Protein AF-A0A3B0Z2R3-F1 (afdb_monomer)

Sequence (75 aa):
ADGNQITALDLELETKNLEGNINSFNLRQVREMAERKVINKVLQHTNGKISPAAELLGISRPTLYDLMQKLNINI

Foldseek 3Di:
DDDDDDDCVNVVPPPPCLVPPPPPPDVVVVVLSVLVVLLVVLCVVVVNDQVVSCVVVVHDSVVSVVSCVVSVPDD

Mean predicted aligned error: 10.88 Å

Nearest PDB structures (foldseek):
  1etw-assembly1_A  TM=8.140E-01  e=3.826E-02  Escherichia coli
  1fip-assembly1_B  TM=6.978E-01  e=2.502E-02  Escherichia coli
  6p0u-assembly1_B  TM=7.001E-01  e=3.002E-02  Escherichia coli K-12
  1ety-assembly1_B  TM=8.098E-01  e=7.016E-02  Escherichia coli
  1eto-assembly1_A  TM=6.556E-01  e=5.849E-02  Escherichia coli

Solvent-accessible surface area (backbone atoms only — not comparable to full-atom values): 4722 Å² total; per-residue (Å²): 134,88,76,82,78,83,49,62,76,78,69,70,49,74,78,69,59,79,68,60,75,81,77,58,93,44,67,67,59,53,49,53,52,52,52,51,52,53,53,52,53,39,27,62,74,46,72,61,37,57,70,65,27,17,57,77,70,74,49,52,5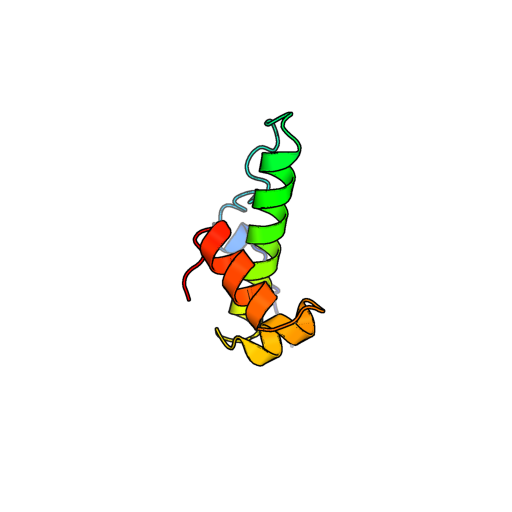8,70,57,47,52,51,50,28,62,76,68,71,58,83,128

Organism: NCBI:txid652676

InterPro domains:
  IPR002197 DNA binding HTH domain, Fis-type [PF02954] (31-70)
  IPR002197 DNA binding HTH domain, Fis-type [PR01590] (37-54)
  IPR002197 DNA binding HTH domain, Fis-type [PR01590] (54-74)
  IPR009057 Homedomain-like superfamily [SSF46689] (23-73)

Structure (mmCIF, N/CA/C/O backbone):
data_AF-A0A3B0Z2R3-F1
#
_entry.id   AF-A0A3B0Z2R3-F1
#
loop_
_atom_site.group_PDB
_atom_site.id
_atom_site.type_symbol
_atom_site.label_atom_id
_atom_site.label_alt_id
_atom_site.label_comp_id
_atom_site.label_asym_id
_atom_site.label_entity_id
_atom_site.label_seq_id
_atom_site.pdbx_PDB_ins_code
_atom_site.Cartn_x
_atom_site.Cartn_y
_atom_site.Cartn_z
_atom_site.occupancy
_atom_site.B_iso_or_equiv
_atom_site.auth_seq_id
_atom_site.auth_comp_id
_atom_site.auth_asym_id
_atom_site.auth_atom_id
_atom_site.pdbx_PDB_model_num
ATOM 1 N N . ALA A 1 1 ? -2.674 -39.526 1.838 1.00 37.16 1 ALA A N 1
ATOM 2 C CA . ALA A 1 1 ? -2.160 -39.050 3.133 1.00 37.16 1 ALA A CA 1
ATOM 3 C C . ALA A 1 1 ? -2.982 -37.827 3.498 1.00 37.16 1 ALA A C 1
ATOM 5 O O . ALA A 1 1 ? -2.935 -36.858 2.752 1.00 37.16 1 ALA A O 1
ATOM 6 N N . ASP A 1 2 ? -3.818 -37.937 4.528 1.00 46.69 2 ASP A N 1
ATOM 7 C CA . ASP A 1 2 ? -4.729 -36.873 4.958 1.00 46.69 2 ASP A CA 1
ATOM 8 C C . ASP A 1 2 ? -3.948 -35.932 5.884 1.00 46.69 2 ASP A C 1
ATOM 10 O O . ASP A 1 2 ? -3.502 -36.326 6.963 1.00 46.69 2 ASP A O 1
ATOM 14 N N . GLY A 1 3 ? -3.610 -34.750 5.374 1.00 52.06 3 GLY A N 1
ATOM 15 C CA . GLY A 1 3 ? -2.762 -33.788 6.068 1.00 52.06 3 GLY A CA 1
ATOM 16 C C . GLY A 1 3 ? -3.577 -33.023 7.098 1.00 52.06 3 GLY A C 1
ATOM 17 O O . GLY A 1 3 ? -4.348 -32.143 6.727 1.00 52.06 3 GLY A O 1
ATOM 18 N N . ASN A 1 4 ? -3.379 -33.354 8.373 1.00 62.75 4 ASN A N 1
ATOM 19 C CA . ASN A 1 4 ? -3.969 -32.677 9.524 1.00 62.75 4 ASN A CA 1
ATOM 20 C C . ASN A 1 4 ? -3.702 -31.162 9.442 1.00 62.75 4 ASN A C 1
ATOM 22 O O . ASN A 1 4 ? -2.579 -30.706 9.670 1.00 62.75 4 ASN A O 1
ATOM 26 N N . GLN A 1 5 ? -4.715 -30.387 9.050 1.00 66.88 5 GLN A N 1
ATOM 27 C CA . GLN A 1 5 ? -4.585 -28.942 8.895 1.00 66.88 5 GLN A CA 1
ATOM 28 C C . GLN A 1 5 ? -4.495 -28.301 10.279 1.00 66.88 5 GLN A C 1
ATOM 30 O O . GLN A 1 5 ? -5.471 -28.265 11.024 1.00 66.88 5 GLN A O 1
ATOM 35 N N . ILE A 1 6 ? -3.310 -27.801 10.620 1.00 67.81 6 ILE A N 1
ATOM 36 C CA . ILE A 1 6 ? -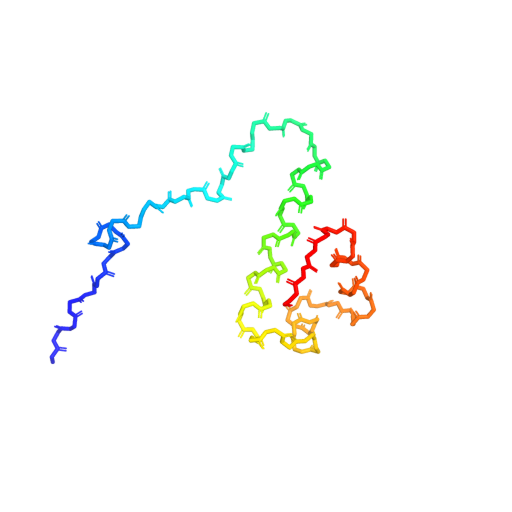3.081 -27.083 11.870 1.00 67.81 6 ILE A CA 1
ATOM 37 C C . ILE A 1 6 ? -3.826 -25.744 11.810 1.00 67.81 6 ILE A C 1
ATOM 39 O O . ILE A 1 6 ? -3.525 -24.878 10.987 1.00 67.81 6 ILE A O 1
ATOM 43 N N . THR A 1 7 ? -4.838 -25.590 12.661 1.00 63.91 7 THR A N 1
ATOM 44 C CA . THR A 1 7 ? -5.623 -24.356 12.794 1.00 63.91 7 THR A CA 1
ATOM 45 C C . THR A 1 7 ? -4.891 -23.330 13.655 1.00 63.91 7 THR A C 1
ATOM 47 O O . THR A 1 7 ? -4.160 -23.707 14.560 1.00 63.91 7 THR A O 1
ATOM 50 N N . ALA A 1 8 ? -5.135 -22.030 13.451 1.00 61.69 8 ALA A N 1
ATOM 51 C CA . ALA A 1 8 ? -4.512 -20.958 14.247 1.00 61.69 8 ALA A CA 1
ATOM 52 C C . ALA A 1 8 ? -4.680 -21.130 15.774 1.00 61.69 8 ALA A C 1
ATOM 54 O O . ALA A 1 8 ? -3.828 -20.688 16.536 1.00 61.69 8 ALA A O 1
ATOM 55 N N . LEU A 1 9 ? -5.747 -21.818 16.196 1.00 60.22 9 LEU A N 1
ATOM 56 C CA . LEU A 1 9 ? -6.031 -22.157 17.589 1.00 60.22 9 LEU A CA 1
ATOM 57 C C . LEU A 1 9 ? -5.048 -23.183 18.191 1.00 60.22 9 LEU A C 1
ATOM 59 O O . LEU A 1 9 ? -4.797 -23.142 19.387 1.00 60.22 9 LEU A O 1
ATOM 63 N N . ASP A 1 10 ? -4.490 -24.080 17.370 1.00 66.94 10 ASP A N 1
ATOM 64 C CA . ASP A 1 10 ? -3.505 -25.100 17.780 1.00 66.94 10 ASP A CA 1
ATOM 65 C C . ASP A 1 10 ? -2.144 -24.473 18.108 1.00 66.94 10 ASP A C 1
ATOM 67 O O . ASP A 1 10 ? -1.404 -24.961 18.953 1.00 66.94 10 ASP A O 1
ATOM 71 N N . LEU A 1 11 ? -1.839 -23.341 17.472 1.00 67.75 11 LEU A N 1
ATOM 72 C CA . LEU A 1 11 ? -0.547 -22.676 17.582 1.00 67.75 11 LEU A CA 1
ATOM 73 C C . LEU A 1 11 ? -0.463 -21.662 18.741 1.00 67.75 11 LEU A C 1
ATOM 75 O O . LEU A 1 11 ? 0.499 -20.895 18.778 1.00 67.75 11 LEU A O 1
ATOM 79 N N . GLU A 1 12 ? -1.487 -21.584 19.609 1.00 59.09 12 GLU A N 1
ATOM 80 C CA . GLU A 1 12 ? -1.682 -20.516 20.619 1.00 59.09 12 GLU A CA 1
ATOM 81 C C . GLU A 1 12 ? -1.406 -19.106 20.068 1.00 59.09 12 GLU A C 1
ATOM 83 O O . GLU A 1 12 ? -1.088 -18.159 20.792 1.00 59.09 12 GLU A O 1
ATOM 88 N N . LEU A 1 13 ? -1.549 -18.943 18.751 1.00 56.09 13 LEU A N 1
ATOM 89 C CA . LEU A 1 13 ? -1.514 -17.642 18.136 1.00 56.09 13 LEU A CA 1
ATOM 90 C C . LEU A 1 13 ? -2.815 -17.005 18.572 1.00 56.09 13 LEU A C 1
ATOM 92 O O . LEU A 1 13 ? -3.876 -17.334 18.036 1.00 56.09 13 LEU A O 1
ATOM 96 N N . GLU A 1 14 ? -2.732 -16.086 19.541 1.00 52.56 14 GLU A N 1
ATOM 97 C CA . GLU A 1 14 ? -3.747 -15.059 19.675 1.00 52.56 14 GLU A CA 1
ATOM 98 C C . GLU A 1 14 ? -4.026 -14.619 18.246 1.00 52.56 14 GLU A C 1
ATOM 100 O O . GLU A 1 14 ? -3.151 -14.066 17.562 1.00 52.56 14 GLU A O 1
ATOM 105 N N . THR A 1 15 ? -5.239 -14.897 17.768 1.00 53.19 15 THR A N 1
ATOM 106 C CA . THR A 1 15 ? -5.807 -14.133 16.682 1.00 53.19 15 THR A CA 1
ATOM 107 C C . THR A 1 15 ? -5.888 -12.748 17.289 1.00 53.19 15 THR A C 1
ATOM 109 O O . THR A 1 15 ? -6.919 -12.354 17.835 1.00 53.19 15 THR A O 1
ATOM 112 N N . LYS A 1 16 ? -4.760 -12.023 17.300 1.00 50.59 16 LYS A N 1
ATOM 113 C CA . LYS A 1 16 ? -4.751 -10.589 17.416 1.00 50.59 16 LYS A CA 1
ATOM 114 C C . LYS A 1 16 ? -5.676 -10.246 16.292 1.00 50.59 16 LYS A C 1
ATOM 116 O O . LYS A 1 16 ? -5.324 -10.346 15.116 1.00 50.59 16 LYS A O 1
ATOM 121 N N . ASN A 1 17 ? -6.905 -9.964 16.682 1.00 50.78 17 ASN A N 1
ATOM 122 C CA . ASN A 1 17 ? -7.839 -9.215 15.915 1.00 50.78 17 ASN A CA 1
ATOM 123 C C . ASN A 1 17 ? -7.065 -7.920 15.667 1.00 50.78 17 ASN A C 1
ATOM 125 O O . ASN A 1 17 ? -7.138 -6.952 16.409 1.00 50.78 17 ASN A O 1
ATOM 129 N N . LEU A 1 18 ? -6.235 -7.949 14.618 1.00 49.41 18 LEU A N 1
ATOM 130 C CA . LEU A 1 18 ? -5.657 -6.802 13.943 1.00 49.41 18 LEU A CA 1
ATOM 131 C C . LEU A 1 18 ? -6.801 -5.999 13.300 1.00 49.41 18 LEU A C 1
ATOM 133 O O . LEU A 1 18 ? -6.571 -5.046 12.567 1.00 49.41 18 LEU A O 1
ATOM 137 N N . GLU A 1 19 ? -8.050 -6.390 13.546 1.00 50.69 19 GLU A N 1
ATOM 138 C CA . GLU A 1 19 ? -9.174 -5.515 13.868 1.00 50.69 19 GLU A CA 1
ATOM 139 C C . GLU A 1 19 ? -8.909 -4.740 15.169 1.00 50.69 19 GLU A C 1
ATOM 141 O O . GLU A 1 19 ? -9.713 -4.769 16.100 1.00 50.69 19 GLU A O 1
ATOM 146 N N . GLY A 1 20 ? -7.753 -4.067 15.250 1.00 48.78 20 GLY A N 1
ATOM 147 C CA . GLY A 1 20 ? -7.463 -3.141 16.332 1.00 48.78 20 GLY A CA 1
ATOM 148 C C . GLY A 1 20 ? -8.678 -2.246 16.467 1.00 48.78 20 GLY A C 1
ATOM 149 O O . GLY A 1 20 ? -8.984 -1.536 15.515 1.00 48.78 20 GLY A O 1
ATOM 150 N N . ASN A 1 21 ? -9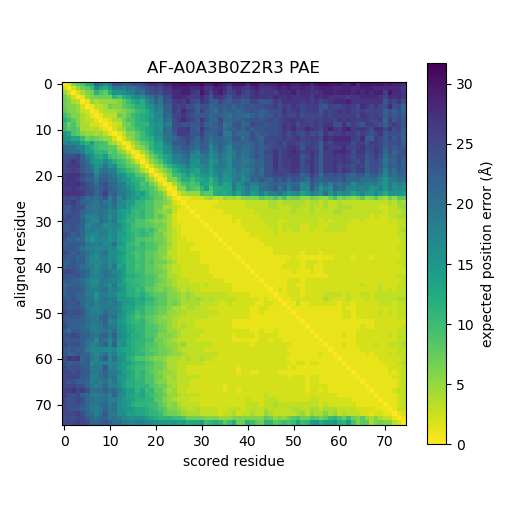.398 -2.430 17.577 1.00 49.34 21 ASN A N 1
ATOM 151 C CA . ASN A 1 21 ? -10.616 -1.746 17.983 1.00 49.34 21 ASN A CA 1
ATOM 152 C C . ASN A 1 21 ? -10.882 -0.527 17.089 1.00 49.34 21 ASN A C 1
ATOM 154 O O . ASN A 1 21 ? -10.378 0.563 17.372 1.00 49.34 21 ASN A O 1
ATOM 158 N N . ILE A 1 22 ? -11.662 -0.686 16.010 1.00 53.72 22 ILE A N 1
ATOM 159 C CA . ILE A 1 22 ? -12.178 0.466 15.260 1.00 53.72 22 ILE A CA 1
ATOM 160 C C . ILE A 1 22 ? -13.317 1.066 16.096 1.00 53.72 22 ILE A C 1
ATOM 162 O O . ILE A 1 22 ? -14.462 1.153 15.682 1.00 53.72 22 ILE A O 1
ATOM 166 N N . ASN A 1 23 ? -12.992 1.428 17.334 1.00 53.72 23 ASN A N 1
ATOM 167 C CA . ASN A 1 23 ? -13.794 2.266 18.210 1.00 53.72 23 ASN A CA 1
ATOM 168 C C . ASN A 1 23 ? -13.401 3.740 18.031 1.00 53.72 23 ASN A C 1
ATOM 170 O O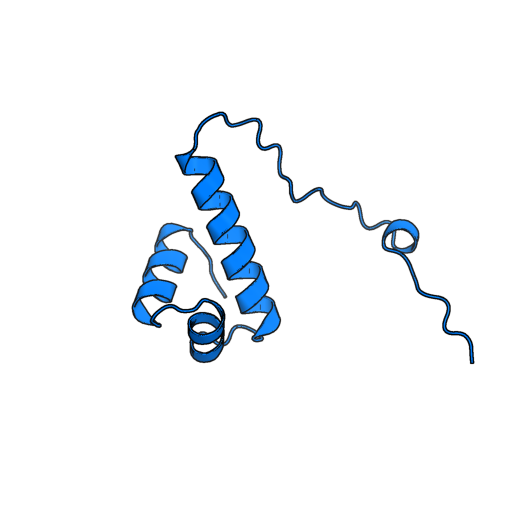 . ASN A 1 23 ? -13.893 4.618 18.736 1.00 53.72 23 ASN A O 1
ATOM 174 N N . SER A 1 24 ? -12.524 4.038 17.068 1.00 58.50 24 SER A N 1
ATOM 175 C CA . SER A 1 24 ? -12.320 5.389 16.579 1.00 58.50 24 SER A CA 1
ATOM 176 C C . SER A 1 24 ? -13.419 5.720 15.565 1.00 58.50 24 SER A C 1
ATOM 178 O O . SER A 1 24 ? -13.353 5.359 14.394 1.00 58.50 24 SER A O 1
ATOM 180 N N . PHE A 1 25 ? -14.409 6.514 15.983 1.00 70.50 25 PHE A N 1
ATOM 181 C CA . PHE A 1 25 ? -15.400 7.148 15.090 1.00 70.50 25 PHE A CA 1
ATOM 182 C C . PHE A 1 25 ? -14.772 8.146 14.086 1.00 70.50 25 PHE A C 1
ATOM 184 O O . PHE A 1 25 ? -15.467 8.901 13.409 1.00 70.50 25 PHE A O 1
ATOM 191 N N . ASN A 1 26 ? -13.441 8.188 13.991 1.00 84.31 26 ASN A N 1
ATOM 192 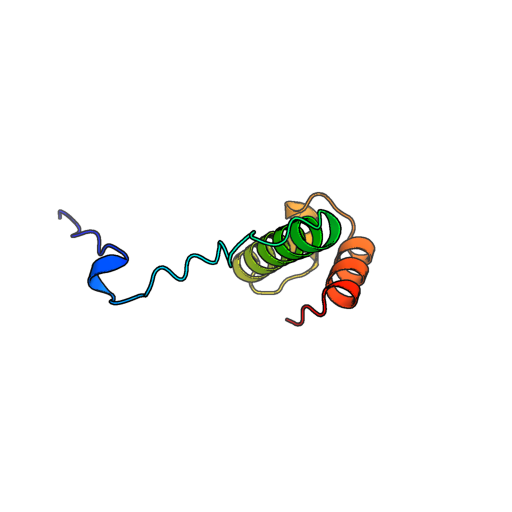C CA . ASN A 1 26 ? -12.692 9.115 13.167 1.00 84.31 26 ASN A CA 1
ATOM 193 C C . ASN A 1 26 ? -12.272 8.448 11.850 1.00 84.31 26 ASN A C 1
ATOM 195 O O . ASN A 1 26 ? -11.290 7.708 11.798 1.00 84.31 26 ASN A O 1
ATOM 199 N N . LEU A 1 27 ? -12.988 8.762 10.766 1.00 86.38 27 LEU A N 1
ATOM 200 C CA . LEU A 1 27 ? -12.763 8.186 9.431 1.00 86.38 27 LEU A CA 1
ATOM 201 C C . LEU A 1 27 ? -11.323 8.311 8.925 1.00 86.38 27 LEU A C 1
ATOM 203 O O . LEU A 1 27 ? -10.860 7.446 8.183 1.00 86.38 27 LEU A O 1
ATOM 207 N N . ARG A 1 28 ? -10.608 9.374 9.310 1.00 86.62 28 ARG A N 1
ATOM 208 C CA . ARG A 1 28 ? -9.210 9.554 8.917 1.00 86.62 28 ARG A CA 1
ATOM 209 C C . ARG A 1 28 ? -8.340 8.431 9.491 1.00 86.62 28 ARG A C 1
ATOM 211 O O . ARG A 1 28 ? -7.627 7.792 8.726 1.00 86.62 28 ARG A O 1
ATOM 218 N N . GLN A 1 29 ? -8.470 8.133 10.783 1.00 85.25 29 GLN A N 1
ATOM 219 C CA . GLN A 1 29 ? -7.713 7.046 11.411 1.00 85.25 29 GLN A CA 1
ATOM 220 C C . GLN A 1 29 ? -8.071 5.679 10.823 1.00 85.25 29 GLN A C 1
ATOM 222 O O . GLN A 1 29 ? -7.178 4.888 10.531 1.00 85.25 29 GLN A O 1
ATOM 227 N N . VAL A 1 30 ? -9.363 5.421 10.589 1.00 86.81 30 VAL A N 1
ATOM 228 C CA . VAL A 1 30 ? -9.828 4.157 9.991 1.00 86.81 30 VAL A CA 1
ATOM 229 C C . VAL A 1 30 ? -9.180 3.920 8.627 1.00 86.81 30 VAL A C 1
ATOM 231 O O . VAL A 1 30 ? -8.682 2.828 8.352 1.00 86.81 30 VAL A O 1
ATOM 234 N N . ARG A 1 31 ? -9.139 4.958 7.784 1.00 89.69 31 ARG A N 1
ATOM 235 C CA . ARG A 1 31 ? -8.485 4.891 6.474 1.00 89.69 31 ARG A CA 1
ATOM 236 C C . ARG A 1 31 ? -6.985 4.649 6.595 1.00 89.69 31 ARG A C 1
ATOM 238 O O . ARG A 1 31 ? -6.484 3.730 5.959 1.00 89.69 31 ARG A O 1
ATOM 245 N N . GLU A 1 32 ? -6.295 5.395 7.457 1.00 90.56 32 GLU A N 1
ATOM 246 C CA . GLU A 1 32 ? -4.849 5.233 7.666 1.00 90.56 32 GLU A CA 1
ATOM 247 C C . GLU A 1 32 ? -4.496 3.808 8.136 1.00 90.56 32 GLU A C 1
ATOM 249 O O . GLU A 1 32 ? -3.539 3.207 7.644 1.00 90.56 32 GLU A O 1
ATOM 254 N N . MET A 1 33 ? -5.300 3.221 9.028 1.00 87.19 33 MET A N 1
ATOM 255 C CA . MET A 1 33 ? -5.121 1.837 9.485 1.00 87.19 33 MET A CA 1
ATOM 256 C C . MET A 1 33 ? -5.357 0.820 8.364 1.00 87.19 33 MET A C 1
ATOM 258 O O . MET A 1 33 ? -4.577 -0.125 8.217 1.00 87.19 33 MET A O 1
ATOM 262 N N . ALA A 1 34 ? -6.409 1.007 7.563 1.00 89.44 34 ALA A N 1
ATOM 263 C CA . ALA A 1 34 ? -6.716 0.133 6.436 1.00 89.44 34 ALA A CA 1
ATOM 264 C C . ALA A 1 34 ? -5.611 0.178 5.367 1.00 89.44 34 ALA A C 1
ATOM 266 O O . ALA A 1 34 ? -5.130 -0.872 4.936 1.00 89.44 34 ALA A O 1
ATOM 267 N N . GLU A 1 35 ? -5.153 1.379 5.005 1.00 93.31 35 GLU A N 1
ATOM 268 C CA . GLU A 1 35 ? -4.042 1.590 4.072 1.00 93.31 35 GLU A CA 1
ATOM 269 C C . GLU A 1 35 ? -2.766 0.917 4.595 1.00 93.31 35 GLU A C 1
ATOM 271 O O . GLU A 1 35 ? -2.152 0.113 3.890 1.00 93.31 35 GLU A O 1
ATOM 276 N N . ARG A 1 36 ? -2.414 1.138 5.870 1.00 94.00 36 ARG A N 1
ATOM 277 C CA . ARG A 1 36 ? -1.239 0.514 6.494 1.00 94.00 36 ARG A CA 1
ATOM 278 C C . ARG A 1 36 ? -1.317 -1.010 6.477 1.00 94.00 36 ARG A C 1
ATOM 280 O O . ARG A 1 36 ? -0.315 -1.664 6.183 1.00 94.00 36 ARG A O 1
ATOM 287 N N . LYS A 1 37 ? -2.485 -1.585 6.771 1.00 91.75 37 LYS A N 1
ATOM 288 C CA . LYS A 1 37 ? -2.701 -3.039 6.781 1.00 91.75 37 LYS A CA 1
ATOM 289 C C . LYS A 1 37 ? -2.486 -3.650 5.398 1.00 91.75 37 LYS A C 1
ATOM 291 O O . LYS A 1 37 ? -1.784 -4.652 5.277 1.00 91.75 37 LYS A O 1
ATOM 296 N N . VAL A 1 38 ? -3.062 -3.044 4.361 1.00 95.44 38 VAL A N 1
ATOM 297 C CA . VAL A 1 38 ? -2.947 -3.546 2.987 1.00 95.44 38 VAL A CA 1
ATOM 298 C C . VAL A 1 38 ? -1.515 -3.405 2.471 1.00 95.44 38 VAL A C 1
ATOM 300 O O . VAL A 1 38 ? -0.973 -4.378 1.949 1.00 95.44 38 VAL A O 1
ATOM 303 N N . ILE A 1 39 ? -0.863 -2.259 2.692 1.00 94.88 39 ILE A N 1
ATOM 304 C CA . ILE A 1 39 ? 0.528 -2.036 2.264 1.00 94.88 39 ILE A CA 1
ATOM 305 C C . ILE A 1 39 ? 1.471 -3.056 2.915 1.00 94.88 39 ILE A C 1
ATOM 307 O O . ILE A 1 39 ? 2.253 -3.692 2.213 1.00 94.88 39 ILE A O 1
ATOM 311 N N . ASN A 1 40 ? 1.363 -3.282 4.230 1.00 94.00 40 ASN A N 1
ATOM 312 C CA . ASN A 1 40 ? 2.195 -4.277 4.918 1.00 94.00 40 ASN A CA 1
ATOM 313 C C . ASN A 1 40 ? 1.960 -5.693 4.385 1.00 94.00 40 ASN A C 1
ATOM 315 O O . ASN A 1 40 ? 2.916 -6.423 4.136 1.00 94.00 40 ASN A O 1
ATOM 319 N N . LYS A 1 41 ? 0.697 -6.073 4.162 1.00 93.94 41 LYS A N 1
ATOM 320 C CA . LYS A 1 41 ? 0.353 -7.390 3.618 1.00 93.94 41 LYS A CA 1
ATOM 321 C C . LYS A 1 41 ? 0.970 -7.608 2.236 1.00 93.94 41 LYS A C 1
ATOM 323 O O . LYS A 1 41 ? 1.515 -8.677 1.972 1.00 93.94 41 LYS A O 1
ATOM 328 N N . VAL A 1 42 ? 0.902 -6.603 1.363 1.00 95.94 42 VAL A N 1
ATOM 329 C CA . VAL A 1 42 ? 1.481 -6.699 0.019 1.00 95.94 42 VAL A CA 1
ATOM 330 C C . VAL A 1 42 ? 3.007 -6.724 0.080 1.00 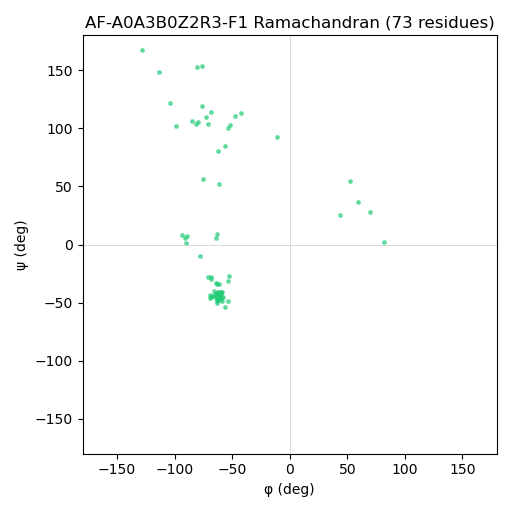95.94 42 VAL A C 1
ATOM 332 O O . VAL A 1 42 ? 3.607 -7.566 -0.577 1.00 95.94 42 VAL A O 1
ATOM 335 N N . LEU A 1 43 ? 3.643 -5.884 0.901 1.00 94.12 43 LEU A N 1
ATOM 336 C CA . LEU A 1 43 ? 5.102 -5.896 1.063 1.00 94.12 43 LEU A CA 1
ATOM 337 C C . LEU A 1 43 ? 5.614 -7.247 1.574 1.00 94.12 43 LEU A C 1
ATOM 339 O O . LEU A 1 43 ? 6.615 -7.747 1.068 1.00 94.12 43 LEU A O 1
ATOM 343 N N . GLN A 1 44 ? 4.917 -7.876 2.523 1.00 93.19 44 GLN A N 1
ATOM 344 C CA . GLN A 1 44 ? 5.248 -9.231 2.972 1.00 93.19 44 GLN A CA 1
ATOM 345 C C . GLN A 1 44 ? 5.097 -10.249 1.837 1.00 93.19 44 GLN A C 1
ATOM 347 O O . GLN A 1 44 ? 5.988 -11.067 1.622 1.00 93.19 44 GLN A O 1
ATOM 352 N N . HIS A 1 45 ? 4.011 -10.162 1.063 1.00 93.38 45 HIS A N 1
ATOM 353 C CA . HIS A 1 45 ? 3.765 -11.051 -0.073 1.00 93.38 45 HIS A CA 1
ATOM 354 C C . HIS A 1 45 ? 4.817 -10.909 -1.185 1.00 93.38 45 HIS A C 1
ATOM 356 O O . HIS A 1 45 ? 5.184 -11.893 -1.821 1.00 93.38 45 HIS A O 1
ATOM 362 N N . THR A 1 46 ? 5.343 -9.702 -1.402 1.00 94.75 46 THR A N 1
ATOM 363 C CA . THR A 1 46 ? 6.383 -9.436 -2.407 1.00 94.75 46 THR A CA 1
ATOM 364 C C . THR A 1 46 ? 7.803 -9.504 -1.856 1.00 94.75 46 THR A C 1
ATOM 366 O O . THR A 1 46 ? 8.755 -9.174 -2.572 1.00 94.75 46 THR A O 1
ATOM 369 N N . ASN A 1 47 ? 7.973 -9.944 -0.607 1.00 93.06 47 ASN A N 1
ATOM 370 C CA . ASN A 1 47 ? 9.272 -10.074 0.048 1.00 93.06 47 ASN A CA 1
ATOM 371 C C . ASN A 1 47 ? 10.040 -8.735 0.135 1.00 93.06 47 ASN A C 1
ATOM 373 O O . ASN A 1 47 ? 11.253 -8.688 -0.068 1.00 93.06 47 ASN A O 1
ATOM 377 N N . GLY A 1 48 ? 9.316 -7.635 0.362 1.00 92.00 48 GLY A N 1
ATOM 378 C CA . GLY A 1 48 ? 9.847 -6.274 0.473 1.00 92.00 48 GLY A CA 1
ATOM 379 C C . GLY A 1 48 ? 10.104 -5.570 -0.864 1.00 92.00 48 GLY A C 1
ATOM 380 O O . GLY A 1 48 ? 10.576 -4.434 -0.891 1.00 92.00 48 GLY A O 1
ATOM 381 N N . LYS A 1 49 ? 9.799 -6.208 -2.000 1.00 94.69 49 LYS A N 1
ATOM 382 C CA . LYS A 1 49 ? 10.047 -5.622 -3.324 1.00 94.69 49 LYS A CA 1
ATOM 383 C C . LYS A 1 49 ? 8.999 -4.554 -3.652 1.00 94.69 49 LYS A C 1
ATOM 385 O O . LYS A 1 49 ? 7.815 -4.859 -3.798 1.00 94.69 49 LYS A O 1
ATOM 390 N N . ILE A 1 50 ? 9.459 -3.318 -3.853 1.00 95.38 50 ILE A N 1
ATOM 391 C CA . ILE A 1 50 ? 8.603 -2.141 -4.084 1.00 95.38 50 ILE A CA 1
ATOM 392 C C . ILE A 1 50 ? 7.897 -2.175 -5.444 1.00 95.38 50 ILE A C 1
ATOM 394 O O . ILE A 1 50 ? 6.699 -1.929 -5.506 1.00 95.38 50 ILE A O 1
ATOM 398 N N . SER A 1 51 ? 8.603 -2.500 -6.534 1.00 96.44 51 SER A N 1
ATOM 399 C CA . SER A 1 51 ? 8.000 -2.549 -7.879 1.00 96.44 51 SER A CA 1
ATOM 400 C C . SER A 1 51 ? 6.793 -3.499 -7.971 1.00 96.44 51 SER A C 1
ATOM 402 O O . SER A 1 51 ? 5.726 -3.025 -8.356 1.00 96.44 51 SER A O 1
ATOM 404 N N . PRO A 1 52 ? 6.897 -4.788 -7.584 1.00 97.06 52 PRO A N 1
ATOM 405 C CA . PRO A 1 52 ? 5.742 -5.686 -7.603 1.00 97.06 52 PRO A CA 1
ATOM 406 C C . PRO A 1 52 ? 4.689 -5.318 -6.551 1.00 97.06 52 PRO A C 1
ATOM 408 O O . PRO A 1 52 ? 3.510 -5.562 -6.774 1.00 97.06 52 PRO A O 1
ATOM 411 N N . ALA A 1 53 ? 5.068 -4.701 -5.425 1.00 97.12 53 ALA A N 1
ATOM 412 C CA . ALA A 1 53 ? 4.084 -4.244 -4.445 1.00 97.12 53 ALA A CA 1
ATOM 413 C C . ALA A 1 53 ? 3.215 -3.109 -5.000 1.00 97.12 53 ALA A C 1
ATOM 415 O O . ALA A 1 53 ? 1.997 -3.142 -4.857 1.00 97.12 53 ALA A O 1
ATOM 416 N N . ALA A 1 54 ? 3.828 -2.128 -5.666 1.00 97.38 54 ALA A N 1
ATOM 417 C CA . ALA A 1 54 ? 3.116 -1.026 -6.304 1.00 97.38 54 ALA A CA 1
ATOM 418 C C . ALA A 1 54 ? 2.176 -1.526 -7.415 1.00 97.38 54 ALA A C 1
ATOM 420 O O . ALA A 1 54 ? 1.033 -1.083 -7.490 1.00 97.38 54 ALA A O 1
ATOM 421 N N . GLU A 1 55 ? 2.630 -2.497 -8.215 1.00 97.81 55 GLU A N 1
ATOM 422 C CA . GLU A 1 55 ? 1.822 -3.132 -9.262 1.00 97.81 55 GLU A CA 1
ATOM 423 C C . GLU A 1 55 ? 0.599 -3.860 -8.685 1.00 97.81 55 GLU A C 1
ATOM 425 O O . GLU A 1 55 ? -0.520 -3.614 -9.128 1.00 97.81 55 GLU A O 1
ATOM 430 N N . LEU A 1 56 ? 0.780 -4.672 -7.637 1.00 96.94 56 LEU A N 1
ATOM 431 C CA . LEU A 1 56 ? -0.324 -5.365 -6.958 1.00 96.94 56 LEU A CA 1
ATOM 432 C C . LEU A 1 56 ? -1.314 -4.408 -6.282 1.00 96.94 56 LEU A C 1
ATOM 434 O O . LEU A 1 56 ? -2.505 -4.700 -6.210 1.00 96.94 56 LEU A O 1
ATOM 438 N N . LEU A 1 57 ? -0.830 -3.271 -5.781 1.00 96.06 57 LEU A N 1
ATOM 439 C CA . LEU A 1 57 ? -1.664 -2.218 -5.199 1.00 96.06 57 LEU A CA 1
ATOM 440 C C . LEU A 1 57 ? -2.370 -1.357 -6.261 1.00 96.06 57 LEU A C 1
ATOM 442 O O . LEU A 1 57 ? -3.227 -0.554 -5.901 1.00 96.06 57 LEU A O 1
ATOM 446 N N . GLY A 1 58 ? -2.024 -1.496 -7.546 1.00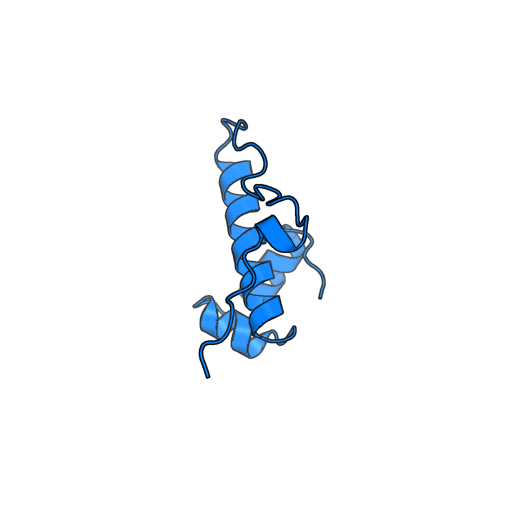 97.50 58 GLY A N 1
ATOM 447 C CA . GLY A 1 58 ? -2.594 -0.697 -8.631 1.00 97.50 58 GLY A CA 1
ATOM 448 C C . GLY A 1 58 ? -2.166 0.774 -8.605 1.00 97.50 58 GLY A C 1
ATOM 449 O O . GLY A 1 58 ? -2.914 1.640 -9.054 1.00 97.50 58 GLY A O 1
ATOM 450 N N . ILE A 1 59 ? -0.982 1.074 -8.062 1.00 97.31 59 ILE A N 1
ATOM 451 C CA . ILE A 1 59 ? -0.459 2.441 -7.922 1.00 97.31 59 ILE A CA 1
ATOM 452 C C . ILE A 1 59 ? 0.950 2.574 -8.501 1.00 97.31 59 ILE A C 1
ATOM 454 O O . ILE A 1 59 ? 1.649 1.600 -8.773 1.00 97.31 59 ILE A O 1
ATOM 458 N N . SER A 1 60 ? 1.406 3.815 -8.666 1.00 98.06 60 SER A N 1
ATOM 459 C CA . SER A 1 60 ? 2.78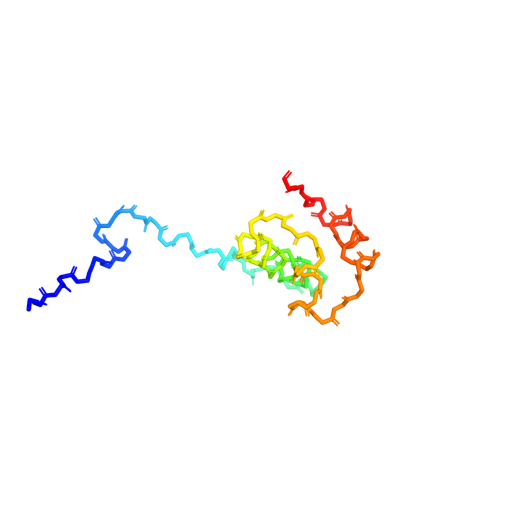2 4.079 -9.083 1.00 98.06 60 SER A CA 1
ATOM 460 C C . SER A 1 60 ? 3.777 3.876 -7.927 1.00 98.06 60 SER A C 1
ATOM 462 O O . SER A 1 60 ? 3.444 4.057 -6.755 1.00 98.06 60 SER A O 1
ATOM 464 N N . ARG A 1 61 ? 5.038 3.558 -8.250 1.00 97.19 61 ARG A N 1
ATOM 465 C CA . ARG A 1 61 ? 6.132 3.477 -7.262 1.00 97.19 61 ARG A CA 1
ATOM 466 C C . ARG A 1 61 ? 6.284 4.755 -6.421 1.00 97.19 61 ARG A C 1
ATOM 468 O O . ARG A 1 61 ? 6.340 4.612 -5.204 1.00 97.19 61 ARG A O 1
ATOM 475 N N . PRO A 1 62 ? 6.329 5.981 -6.994 1.00 97.62 62 PRO A N 1
ATOM 476 C CA . PRO A 1 62 ? 6.426 7.190 -6.175 1.00 97.62 62 PRO A CA 1
ATOM 477 C C . PRO A 1 62 ? 5.218 7.367 -5.246 1.00 97.62 62 PRO A C 1
ATOM 479 O O . PRO A 1 62 ? 5.403 7.790 -4.111 1.00 97.62 62 PRO A O 1
ATOM 482 N N . THR A 1 63 ? 4.010 6.960 -5.660 1.00 97.31 63 THR A N 1
ATOM 483 C CA . THR A 1 63 ? 2.834 6.941 -4.769 1.00 97.31 63 THR A CA 1
ATOM 484 C C . THR A 1 63 ? 3.030 5.986 -3.595 1.00 97.31 63 THR A C 1
ATOM 486 O O . THR A 1 63 ? 2.709 6.336 -2.464 1.00 97.31 63 THR A O 1
ATOM 489 N N . LEU A 1 64 ? 3.578 4.790 -3.836 1.00 96.50 64 LEU A N 1
ATOM 490 C CA . LEU A 1 64 ? 3.857 3.842 -2.759 1.00 96.50 64 LEU A CA 1
ATOM 491 C C . LEU A 1 64 ? 4.905 4.396 -1.781 1.00 96.50 64 LEU A C 1
ATOM 493 O O . LEU A 1 64 ? 4.708 4.292 -0.575 1.00 96.50 64 LEU A O 1
ATOM 497 N N . TYR A 1 65 ? 5.968 5.041 -2.273 1.00 95.62 65 TYR A N 1
ATOM 498 C CA . TYR A 1 65 ? 6.952 5.703 -1.408 1.00 95.62 65 TYR A CA 1
ATOM 499 C C . TYR A 1 65 ? 6.324 6.801 -0.538 1.00 95.62 65 TYR A C 1
ATOM 501 O O . TYR A 1 65 ? 6.578 6.828 0.665 1.00 95.62 65 TYR A O 1
ATOM 509 N N . ASP A 1 66 ? 5.477 7.660 -1.114 1.00 96.31 66 ASP A N 1
ATOM 510 C CA . ASP A 1 66 ? 4.773 8.719 -0.376 1.00 96.31 66 ASP A CA 1
ATOM 511 C C . ASP A 1 66 ? 3.865 8.140 0.721 1.00 96.31 66 ASP A C 1
ATOM 513 O O . ASP A 1 66 ? 3.941 8.543 1.883 1.00 96.31 66 ASP A O 1
ATOM 517 N N . LEU A 1 67 ? 3.081 7.108 0.387 1.00 95.12 67 LEU A N 1
ATOM 518 C CA . LEU A 1 67 ? 2.225 6.410 1.350 1.00 95.12 67 LEU A CA 1
ATOM 519 C C . LEU A 1 67 ? 3.037 5.771 2.479 1.00 95.12 67 LEU A C 1
ATOM 521 O O . LEU A 1 67 ? 2.656 5.871 3.644 1.00 95.12 67 LEU A O 1
ATOM 525 N N . MET A 1 68 ? 4.165 5.136 2.163 1.00 94.75 68 MET A N 1
ATOM 526 C CA . MET A 1 68 ? 5.037 4.521 3.163 1.00 94.75 68 MET A CA 1
ATOM 527 C C . MET A 1 68 ? 5.673 5.563 4.081 1.00 94.75 68 MET A C 1
ATOM 529 O O . MET A 1 68 ? 5.724 5.354 5.292 1.00 94.75 68 MET A O 1
ATOM 533 N N . GLN A 1 69 ? 6.094 6.707 3.538 1.00 95.25 69 GLN A N 1
ATOM 534 C CA . GLN A 1 69 ? 6.608 7.816 4.336 1.00 95.25 69 GLN A CA 1
ATOM 535 C C . GLN A 1 69 ? 5.521 8.375 5.261 1.00 95.25 69 GLN A C 1
ATOM 537 O O . GLN A 1 69 ? 5.738 8.491 6.469 1.00 95.25 69 GLN A O 1
ATOM 542 N N . LYS A 1 70 ? 4.337 8.668 4.711 1.00 93.69 70 LYS A N 1
ATOM 543 C CA . LYS A 1 70 ? 3.194 9.231 5.439 1.00 93.69 70 LYS A CA 1
ATOM 544 C C . LYS A 1 70 ? 2.703 8.314 6.558 1.00 93.69 70 LYS A C 1
ATOM 546 O O . LYS A 1 70 ? 2.378 8.789 7.641 1.00 93.69 70 LYS A O 1
ATOM 551 N N . LEU A 1 71 ? 2.653 7.010 6.300 1.00 92.50 71 LEU A N 1
ATOM 552 C CA . LEU A 1 71 ? 2.182 6.001 7.251 1.00 92.50 71 LEU A CA 1
ATOM 553 C C . LEU A 1 71 ? 3.307 5.436 8.128 1.00 92.50 71 LEU A C 1
ATOM 555 O O . LEU A 1 71 ? 3.043 4.564 8.956 1.00 92.50 71 LEU A O 1
ATOM 559 N N . ASN A 1 72 ? 4.539 5.923 7.957 1.00 92.12 72 ASN A N 1
ATOM 560 C CA . ASN A 1 72 ? 5.729 5.493 8.685 1.00 92.12 72 ASN A CA 1
ATOM 5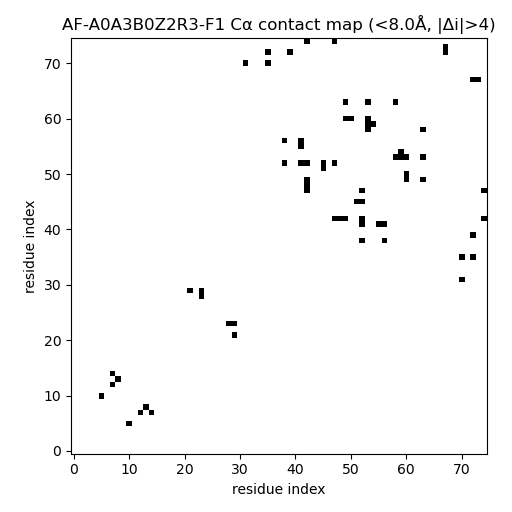61 C C . ASN A 1 72 ? 5.912 3.960 8.637 1.00 92.12 72 ASN A C 1
ATOM 563 O O . ASN A 1 72 ? 5.944 3.266 9.656 1.00 92.12 72 ASN A O 1
ATOM 567 N N . ILE A 1 73 ? 5.926 3.438 7.408 1.00 88.44 73 ILE A N 1
ATOM 568 C CA . ILE A 1 73 ? 6.126 2.028 7.071 1.00 88.44 73 ILE A CA 1
ATOM 569 C C . ILE A 1 73 ? 7.549 1.873 6.535 1.00 88.44 73 ILE A C 1
ATOM 571 O O . ILE A 1 73 ? 7.914 2.493 5.537 1.00 88.44 73 ILE A O 1
ATOM 575 N N . ASN A 1 74 ? 8.333 1.021 7.186 1.00 81.81 74 ASN A N 1
ATOM 576 C CA . ASN A 1 74 ? 9.698 0.678 6.799 1.00 81.81 74 ASN A CA 1
ATOM 577 C C . ASN A 1 74 ? 9.744 -0.794 6.362 1.00 81.81 74 ASN A C 1
ATOM 579 O O . ASN A 1 74 ? 8.946 -1.594 6.855 1.00 81.81 74 ASN A O 1
ATOM 583 N N . ILE A 1 75 ? 10.638 -1.119 5.423 1.00 69.38 75 ILE A N 1
ATOM 584 C CA . ILE A 1 75 ? 10.879 -2.491 4.940 1.00 69.38 75 ILE A CA 1
ATOM 585 C C . ILE A 1 75 ? 12.073 -3.078 5.680 1.00 69.38 75 ILE A C 1
ATOM 587 O O . ILE A 1 75 ? 13.065 -2.326 5.826 1.00 69.38 75 ILE A O 1
#

pLDDT: mean 80.75, std 18.3, range [37.16, 98.06]

Secondary structure (DSSP, 8-state):
-------TTTTT-----SS-------HHHHHHHHHHHHHHHHHHHTTT-HHHHHHHTTS-HHHHHHHHHHTT---

Radius of gyration: 15.96 Å; Cα contacts (8 Å, |Δi|>4): 36; chains: 1; bounding box: 26×49×30 Å